Protein AF-A0A1C7P3K8-F1 (afdb_monomer)

Solvent-accessible surface area (backbone atoms only — not comparable to full-atom values): 3973 Å² total; per-residue (Å²): 139,82,86,75,76,88,58,83,70,73,73,52,49,68,58,53,49,50,51,41,52,59,47,59,77,70,46,90,67,58,72,69,55,48,53,50,33,52,53,23,48,53,52,14,50,57,25,35,78,65,74,34,43,74,61,10,49,53,29,38,50,56,30,29,49,78,58,75,97

Organism: NCBI:txid1612624

pLDDT: mean 88.52, std 17.84, range [41.78, 98.69]

Sequence (69 aa):
MTNVPAATAAVPCEEMLKTVRAAQATAKLNDADKTKVADLEAKGIERCNADDDSRADTFFQDALSLMGK

Structure (mmCIF, N/CA/C/O backbone):
data_AF-A0A1C7P3K8-F1
#
_entry.id   AF-A0A1C7P3K8-F1
#
loop_
_atom_site.group_PDB
_atom_site.id
_atom_site.type_symbol
_atom_site.label_atom_id
_atom_site.label_alt_id
_atom_site.label_comp_id
_atom_site.label_asym_id
_atom_site.label_entity_id
_atom_site.label_seq_id
_atom_site.pdbx_PDB_ins_code
_atom_site.Cartn_x
_atom_site.Cartn_y
_atom_site.Cartn_z
_atom_site.occupancy
_atom_site.B_iso_or_equiv
_atom_site.auth_seq_id
_atom_site.auth_comp_id
_atom_site.auth_asym_id
_at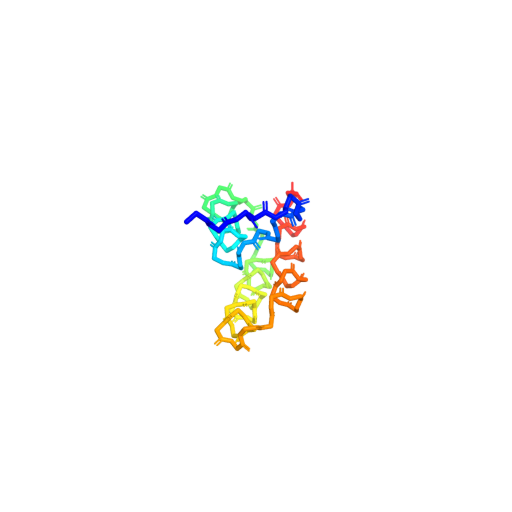om_site.auth_atom_id
_atom_site.pdbx_PDB_model_num
ATOM 1 N N . MET A 1 1 ? 27.991 13.285 -17.585 1.00 41.78 1 MET A N 1
ATOM 2 C CA . MET A 1 1 ? 26.819 14.107 -17.949 1.00 41.78 1 MET A CA 1
ATOM 3 C C . MET A 1 1 ? 25.877 13.204 -18.719 1.00 41.78 1 MET A C 1
ATOM 5 O O . MET A 1 1 ? 26.032 13.075 -19.925 1.00 41.78 1 MET A O 1
ATOM 9 N N . THR A 1 2 ? 24.990 12.494 -18.029 1.00 44.50 2 THR A N 1
ATOM 10 C CA . THR A 1 2 ? 24.031 11.609 -18.699 1.00 44.50 2 THR A CA 1
ATOM 11 C C . THR A 1 2 ? 22.672 12.269 -18.594 1.00 44.50 2 THR A C 1
ATOM 13 O O . THR A 1 2 ? 22.124 12.433 -17.509 1.00 44.50 2 THR A O 1
ATOM 16 N N . ASN A 1 3 ? 22.221 12.752 -19.743 1.00 51.22 3 ASN A N 1
ATOM 17 C CA . ASN A 1 3 ? 20.940 13.386 -19.974 1.00 51.22 3 ASN A CA 1
ATOM 18 C C . ASN A 1 3 ? 19.839 12.348 -19.700 1.00 51.22 3 ASN A C 1
ATOM 20 O O . ASN A 1 3 ? 19.690 11.408 -20.479 1.00 51.22 3 ASN A O 1
ATOM 24 N N . VAL A 1 4 ? 19.118 12.471 -18.585 1.00 50.97 4 VAL A N 1
ATOM 25 C CA . VAL A 1 4 ? 17.925 11.655 -18.322 1.00 50.97 4 VAL A CA 1
ATOM 26 C C . VAL A 1 4 ? 16.760 12.356 -19.022 1.00 50.97 4 VAL A C 1
ATOM 28 O O . VAL A 1 4 ? 16.455 13.496 -18.662 1.00 50.97 4 VAL A O 1
ATOM 31 N N . PRO A 1 5 ? 16.128 11.753 -20.045 1.00 42.78 5 PRO A N 1
ATOM 32 C CA . PRO A 1 5 ? 14.894 12.304 -20.576 1.00 42.78 5 P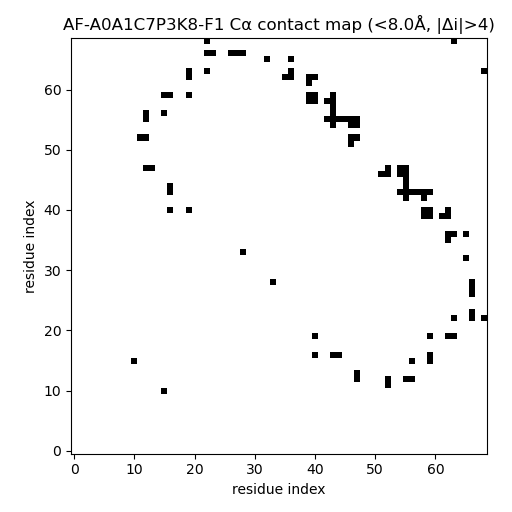RO A CA 1
ATOM 33 C C . PRO A 1 5 ? 13.851 12.224 -19.462 1.00 42.78 5 PRO A C 1
ATOM 35 O O . PRO A 1 5 ? 13.808 11.236 -18.731 1.00 42.78 5 PRO A O 1
ATOM 38 N N . ALA A 1 6 ? 13.030 13.262 -19.318 1.00 47.53 6 ALA A N 1
ATOM 39 C CA . ALA A 1 6 ? 11.887 13.263 -18.417 1.00 47.53 6 ALA A CA 1
ATOM 40 C C . ALA A 1 6 ? 10.864 12.206 -18.872 1.00 47.53 6 ALA A C 1
ATOM 42 O O . ALA A 1 6 ? 9.855 12.516 -19.498 1.00 47.53 6 ALA A O 1
ATOM 43 N N . ALA A 1 7 ? 11.143 10.939 -18.578 1.00 45.06 7 ALA A N 1
ATOM 44 C CA . ALA A 1 7 ? 10.105 9.984 -18.273 1.00 45.06 7 ALA A CA 1
ATOM 45 C C . ALA A 1 7 ? 9.450 10.503 -16.993 1.00 45.06 7 ALA A C 1
ATOM 47 O O . ALA A 1 7 ? 10.149 10.928 -16.072 1.00 45.06 7 ALA A O 1
ATOM 48 N N . THR A 1 8 ? 8.124 10.502 -16.922 1.00 42.66 8 THR A N 1
ATOM 49 C CA . THR A 1 8 ? 7.440 10.421 -15.631 1.00 42.66 8 THR A CA 1
ATOM 50 C C . THR A 1 8 ? 8.119 9.293 -14.873 1.00 42.66 8 THR A C 1
ATOM 52 O O . THR A 1 8 ? 7.938 8.136 -15.250 1.00 42.66 8 THR A O 1
ATOM 55 N N . ALA A 1 9 ? 9.013 9.629 -13.939 1.00 46.38 9 ALA A N 1
ATOM 56 C CA . ALA A 1 9 ? 9.755 8.633 -13.194 1.00 46.38 9 ALA A CA 1
ATOM 57 C C . ALA A 1 9 ? 8.690 7.761 -12.548 1.00 46.38 9 ALA A C 1
ATOM 59 O O . ALA A 1 9 ? 7.897 8.272 -11.752 1.00 46.38 9 ALA A O 1
ATOM 60 N N . ALA A 1 10 ? 8.599 6.501 -12.982 1.00 54.88 10 ALA A N 1
ATOM 61 C CA . ALA A 1 10 ? 7.799 5.529 -12.267 1.00 54.88 10 ALA A CA 1
ATOM 62 C C . ALA A 1 10 ? 8.215 5.667 -10.803 1.00 54.88 10 ALA A C 1
ATOM 64 O O . ALA A 1 10 ? 9.412 5.730 -10.504 1.00 54.88 10 ALA A O 1
ATOM 65 N N . VAL A 1 11 ? 7.234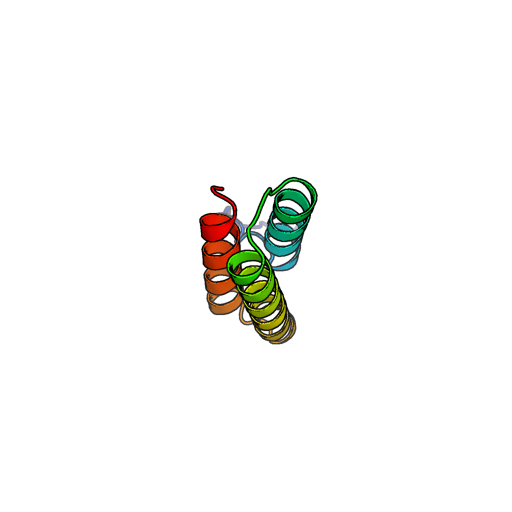 5.889 -9.930 1.00 64.38 11 VAL A N 1
ATOM 66 C CA . VAL A 1 11 ? 7.491 5.970 -8.497 1.00 64.38 11 VAL A CA 1
ATOM 67 C C . VAL A 1 11 ? 8.140 4.633 -8.145 1.00 64.38 11 VAL A C 1
ATOM 69 O O . VAL A 1 11 ? 7.508 3.614 -8.412 1.00 64.38 11 VAL A O 1
ATOM 72 N N . PRO A 1 12 ? 9.385 4.599 -7.632 1.00 84.75 12 PRO A N 1
ATOM 73 C CA . PRO A 1 12 ? 9.998 3.336 -7.246 1.00 84.75 12 PRO A CA 1
ATOM 74 C C . PRO A 1 12 ? 9.057 2.587 -6.306 1.00 84.75 12 PRO A C 1
ATOM 76 O O . PRO A 1 12 ? 8.397 3.222 -5.472 1.00 84.75 12 PRO A O 1
ATOM 79 N N . CYS A 1 13 ? 8.977 1.264 -6.421 1.00 90.75 13 CYS A N 1
ATOM 80 C CA . CYS A 1 13 ? 8.042 0.473 -5.627 1.00 90.75 13 CYS A CA 1
ATOM 81 C C . CYS A 1 13 ? 8.223 0.708 -4.111 1.00 90.75 13 CYS A C 1
ATOM 83 O O . CYS A 1 13 ? 7.256 0.660 -3.347 1.00 90.75 13 CYS A O 1
ATOM 85 N N . GLU A 1 14 ? 9.427 1.083 -3.665 1.00 88.62 14 GLU A N 1
ATOM 86 C CA . GLU A 1 14 ? 9.725 1.482 -2.289 1.00 88.62 14 GLU A CA 1
ATOM 87 C C . GLU A 1 14 ? 9.067 2.802 -1.868 1.00 88.62 14 GLU A C 1
ATOM 89 O O . GLU A 1 14 ? 8.696 2.956 -0.703 1.00 88.62 14 GLU A O 1
ATOM 94 N N . GLU A 1 15 ? 8.911 3.763 -2.778 1.00 93.25 15 GLU A N 1
ATOM 95 C CA . GLU A 1 15 ? 8.206 5.017 -2.502 1.00 93.25 15 GLU A CA 1
ATOM 96 C C . GLU A 1 15 ? 6.698 4.770 -2.371 1.00 93.25 15 GLU A C 1
ATOM 98 O O . GLU A 1 15 ? 6.079 5.255 -1.420 1.00 93.25 15 GLU A O 1
ATOM 103 N N . MET A 1 16 ? 6.119 3.929 -3.235 1.00 93.44 16 MET A N 1
ATOM 104 C CA . MET A 1 16 ? 4.719 3.514 -3.100 1.00 93.44 16 MET A CA 1
ATOM 105 C C . MET A 1 16 ? 4.491 2.727 -1.796 1.00 93.44 16 MET A C 1
ATOM 107 O O . MET A 1 16 ? 3.537 2.992 -1.059 1.00 93.44 16 MET A O 1
ATOM 111 N N . LEU A 1 17 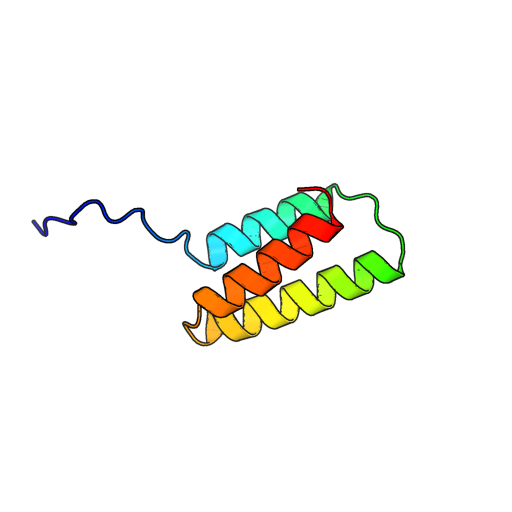? 5.410 1.826 -1.432 1.00 96.31 17 LEU A N 1
ATOM 112 C CA . LEU A 1 17 ? 5.376 1.100 -0.159 1.00 96.31 17 LEU A CA 1
ATOM 113 C C . LEU A 1 17 ? 5.424 2.044 1.054 1.00 96.31 17 LEU A C 1
ATOM 115 O O . LEU A 1 17 ? 4.711 1.831 2.039 1.00 96.31 17 LEU A O 1
ATOM 119 N N . LYS A 1 18 ? 6.232 3.113 1.006 1.00 96.44 18 LYS A N 1
ATOM 120 C CA . LYS A 1 18 ? 6.237 4.141 2.063 1.00 96.44 18 LYS A CA 1
ATOM 121 C C . LYS A 1 18 ? 4.864 4.796 2.200 1.00 96.44 18 LYS A C 1
ATOM 123 O O . LYS A 1 18 ? 4.405 4.986 3.328 1.00 96.44 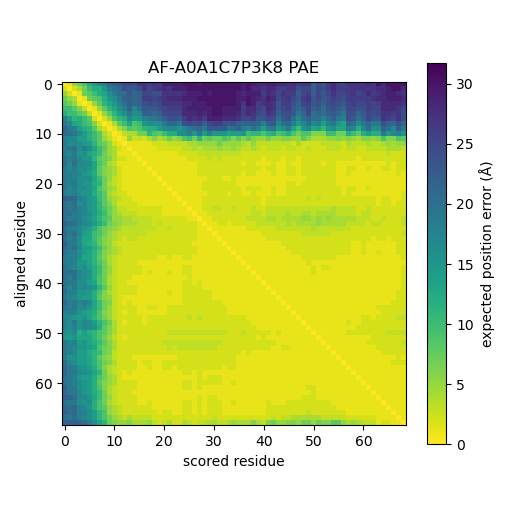18 LYS A O 1
ATOM 128 N N . THR A 1 19 ? 4.188 5.099 1.090 1.00 96.00 19 THR A N 1
ATOM 129 C CA . THR A 1 19 ? 2.824 5.648 1.105 1.00 96.00 19 THR A CA 1
ATOM 130 C C . THR A 1 19 ? 1.826 4.673 1.729 1.00 96.00 19 THR A C 1
ATOM 132 O O . THR A 1 19 ? 1.057 5.089 2.599 1.00 96.00 19 THR A O 1
ATOM 135 N N . VAL A 1 20 ? 1.875 3.385 1.367 1.00 97.44 20 VAL A N 1
ATOM 136 C CA . VAL A 1 20 ? 1.041 2.332 1.981 1.00 97.44 20 VAL A CA 1
ATOM 137 C C . VAL A 1 20 ? 1.232 2.314 3.496 1.00 97.44 20 VAL A C 1
ATOM 139 O O . VAL A 1 20 ? 0.262 2.428 4.245 1.00 97.44 20 VAL A O 1
ATOM 142 N N . ARG A 1 21 ? 2.480 2.271 3.972 1.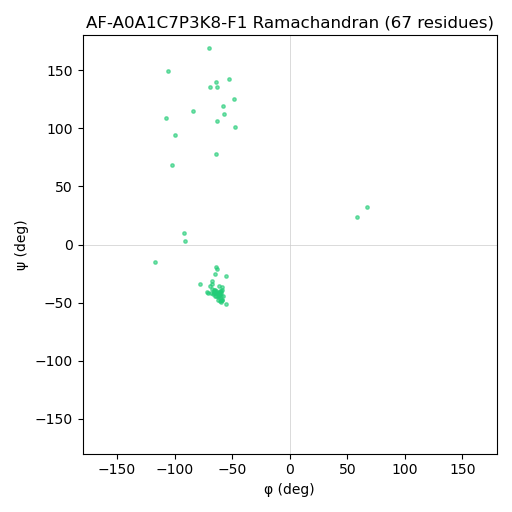00 97.69 21 ARG A N 1
ATOM 143 C CA . ARG A 1 21 ? 2.788 2.220 5.411 1.00 97.69 21 ARG A CA 1
ATOM 144 C C . ARG A 1 21 ? 2.355 3.476 6.161 1.00 97.69 21 ARG A C 1
ATOM 146 O O . ARG A 1 21 ? 1.843 3.380 7.277 1.00 97.69 21 ARG A O 1
ATOM 153 N N . ALA A 1 22 ? 2.519 4.650 5.556 1.00 97.88 22 ALA A N 1
ATOM 154 C CA . ALA A 1 22 ? 2.054 5.907 6.135 1.00 97.88 22 ALA A CA 1
ATOM 155 C C . ALA A 1 22 ? 0.519 5.953 6.239 1.00 97.88 22 ALA A C 1
ATOM 157 O O . ALA A 1 22 ? -0.026 6.379 7.260 1.00 97.88 22 ALA A O 1
ATOM 158 N N . ALA A 1 23 ? -0.190 5.474 5.212 1.00 97.56 23 ALA A N 1
ATOM 159 C CA . ALA A 1 23 ? -1.641 5.343 5.249 1.00 97.56 23 ALA A CA 1
ATOM 160 C C . ALA A 1 23 ? -2.076 4.365 6.349 1.00 97.56 23 ALA A C 1
ATOM 162 O O . ALA A 1 23 ? -2.910 4.722 7.183 1.00 97.56 23 ALA A O 1
ATOM 163 N N . GLN A 1 24 ? -1.441 3.196 6.421 1.00 96.06 24 GLN A N 1
ATOM 164 C CA . GLN A 1 24 ? -1.749 2.141 7.386 1.00 96.06 24 GLN A CA 1
ATOM 165 C C . GLN A 1 24 ? -1.557 2.583 8.837 1.00 96.06 24 GLN A C 1
ATOM 167 O O . GLN A 1 24 ? -2.363 2.227 9.692 1.00 96.06 24 GLN A O 1
ATOM 172 N N . ALA A 1 25 ? -0.560 3.428 9.117 1.00 96.69 25 ALA A N 1
ATOM 173 C CA . ALA A 1 25 ? -0.338 3.995 10.448 1.00 96.69 25 ALA A CA 1
ATOM 174 C C . ALA A 1 25 ? -1.485 4.904 10.940 1.00 96.69 25 ALA A C 1
ATOM 176 O O . ALA A 1 25 ? -1.599 5.157 12.139 1.00 96.69 25 ALA A O 1
ATOM 177 N N . THR A 1 26 ? -2.327 5.409 10.032 1.00 95.88 26 THR A N 1
ATOM 178 C CA . THR A 1 26 ? -3.421 6.347 10.352 1.00 95.88 26 THR A CA 1
ATOM 179 C C . THR A 1 26 ? -4.815 5.792 10.056 1.00 95.88 26 THR A C 1
ATOM 181 O O . THR A 1 26 ? -5.809 6.344 10.536 1.00 95.88 26 THR A O 1
ATOM 184 N N . ALA A 1 27 ? -4.910 4.708 9.283 1.00 95.75 27 ALA A N 1
ATOM 185 C CA . ALA A 1 27 ? -6.170 4.123 8.854 1.00 95.75 27 ALA A CA 1
ATOM 186 C C . ALA A 1 27 ? -6.925 3.469 10.023 1.00 95.75 27 ALA A C 1
ATOM 188 O O . 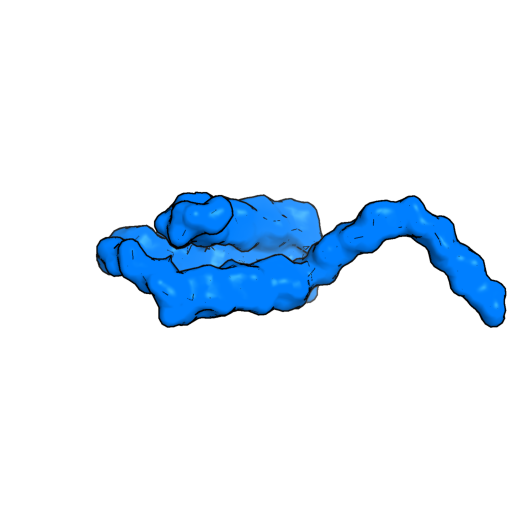ALA A 1 27 ? -6.368 2.722 10.828 1.00 95.75 27 ALA A O 1
ATOM 189 N N . LYS A 1 28 ? -8.237 3.715 10.091 1.00 95.69 28 LYS A N 1
ATOM 190 C CA . LYS A 1 28 ? -9.149 3.007 10.997 1.00 95.69 28 LYS A CA 1
ATOM 191 C C . LYS A 1 28 ? -9.866 1.918 10.213 1.00 95.69 28 LYS A C 1
ATOM 193 O O . LYS A 1 28 ? -10.881 2.179 9.580 1.00 95.69 28 LYS A O 1
ATOM 198 N N . LEU A 1 29 ? -9.316 0.712 10.258 1.00 94.81 29 LEU A N 1
ATOM 199 C CA . LEU A 1 29 ? -9.829 -0.452 9.540 1.00 94.81 29 LEU A CA 1
ATOM 200 C C . LEU A 1 29 ? -10.521 -1.426 10.498 1.00 94.81 29 LEU A C 1
ATOM 202 O O . LEU A 1 29 ? -10.119 -1.555 11.660 1.00 94.81 29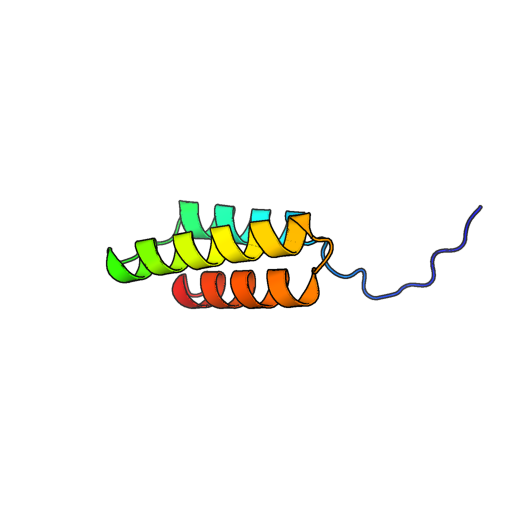 LEU A O 1
ATOM 206 N N . ASN A 1 30 ? -11.530 -2.146 10.004 1.00 96.69 30 ASN A N 1
ATOM 207 C CA . ASN A 1 30 ? -11.990 -3.370 10.663 1.00 96.69 30 ASN A CA 1
ATOM 208 C C . ASN A 1 30 ? -10.926 -4.477 10.501 1.00 96.69 30 ASN A C 1
ATOM 210 O O . ASN A 1 30 ? -9.971 -4.330 9.738 1.00 96.69 30 ASN A O 1
ATOM 214 N N . ASP A 1 31 ? -11.066 -5.590 11.219 1.00 96.88 31 ASP A N 1
ATOM 215 C CA . ASP A 1 31 ? -10.025 -6.624 11.215 1.00 96.88 31 ASP A CA 1
ATOM 216 C C . ASP A 1 31 ? -9.876 -7.336 9.863 1.00 96.88 31 ASP A C 1
ATOM 218 O O . ASP A 1 31 ? -8.758 -7.679 9.483 1.00 96.88 31 ASP A O 1
ATOM 222 N N . ALA A 1 32 ? -10.961 -7.484 9.097 1.00 97.25 32 ALA A N 1
ATOM 223 C CA . ALA A 1 32 ? -10.906 -8.085 7.765 1.00 97.25 32 ALA A CA 1
ATOM 224 C C . ALA A 1 32 ? -10.088 -7.221 6.790 1.00 97.25 32 ALA A C 1
ATOM 226 O O . ALA A 1 32 ? -9.218 -7.733 6.083 1.00 97.25 32 ALA A O 1
ATOM 227 N N . ASP A 1 33 ? -10.309 -5.906 6.802 1.00 97.69 33 ASP A N 1
ATOM 228 C CA . ASP A 1 33 ? -9.576 -4.965 5.957 1.00 97.69 33 ASP A CA 1
ATOM 229 C C . ASP A 1 33 ? -8.113 -4.845 6.392 1.00 97.69 33 ASP A C 1
ATOM 231 O O . ASP A 1 33 ? -7.237 -4.781 5.534 1.00 97.69 33 ASP A O 1
ATOM 235 N N . LYS A 1 34 ? -7.805 -4.912 7.699 1.00 97.38 34 LYS A N 1
ATOM 236 C CA . LYS A 1 34 ? -6.408 -4.987 8.176 1.00 97.38 34 LYS A CA 1
ATOM 237 C C . LYS A 1 34 ? -5.685 -6.206 7.613 1.00 97.38 34 LYS A C 1
ATOM 239 O O . LYS A 1 34 ? -4.568 -6.074 7.119 1.00 97.38 34 LYS A O 1
ATOM 244 N N . THR A 1 35 ? -6.306 -7.386 7.684 1.00 98.25 35 THR A N 1
ATOM 245 C CA . THR A 1 35 ? -5.719 -8.616 7.136 1.00 98.25 35 THR A CA 1
ATOM 246 C C . THR A 1 35 ? -5.508 -8.495 5.631 1.00 98.25 35 THR A C 1
ATOM 248 O O . THR A 1 35 ? -4.457 -8.889 5.131 1.00 98.25 35 THR A O 1
ATOM 251 N N . LYS A 1 36 ? -6.469 -7.910 4.909 1.00 98.38 36 LYS A N 1
ATOM 252 C CA . LYS A 1 36 ? -6.365 -7.738 3.460 1.00 98.38 36 LYS A CA 1
ATOM 253 C C . LYS A 1 36 ? -5.285 -6.730 3.062 1.00 98.38 36 LYS A C 1
ATOM 255 O O . LYS A 1 36 ? -4.522 -7.013 2.147 1.00 98.38 36 LYS A O 1
ATOM 260 N N . VAL A 1 37 ? -5.166 -5.605 3.771 1.00 98.38 37 VAL A N 1
ATOM 261 C CA . VAL A 1 37 ? -4.076 -4.635 3.571 1.00 98.38 37 VAL A CA 1
ATOM 262 C C . VAL A 1 37 ? -2.715 -5.288 3.815 1.00 98.38 37 VAL A C 1
ATOM 264 O O . VAL A 1 37 ? -1.823 -5.123 2.991 1.00 98.38 37 VAL A O 1
ATOM 267 N N . ALA A 1 38 ? -2.561 -6.085 4.878 1.00 98.31 38 ALA A N 1
ATOM 268 C CA . ALA A 1 38 ? -1.300 -6.772 5.167 1.00 98.31 38 ALA A CA 1
ATOM 269 C C . ALA A 1 38 ? -0.914 -7.803 4.088 1.00 98.31 38 ALA A C 1
ATOM 271 O O . ALA A 1 38 ? 0.254 -7.897 3.712 1.00 98.31 38 ALA A O 1
ATOM 272 N N . ASP A 1 39 ? -1.884 -8.560 3.564 1.00 98.62 39 ASP A N 1
ATOM 273 C CA . ASP A 1 39 ? -1.664 -9.509 2.463 1.00 98.62 39 ASP A CA 1
ATOM 274 C C . ASP A 1 39 ? -1.272 -8.793 1.159 1.00 98.62 39 ASP A C 1
ATOM 276 O O . ASP A 1 39 ? -0.350 -9.219 0.462 1.00 98.62 39 ASP A O 1
ATOM 280 N N . LEU A 1 40 ? -1.924 -7.668 0.849 1.00 98.69 40 LEU A N 1
ATOM 281 C CA . LEU A 1 40 ? -1.589 -6.839 -0.309 1.00 98.69 40 LEU A CA 1
ATOM 282 C C . LEU A 1 40 ? -0.207 -6.186 -0.168 1.00 98.69 40 LEU A C 1
ATOM 284 O O . LEU A 1 40 ? 0.565 -6.215 -1.123 1.00 98.69 40 LEU A O 1
ATOM 288 N N . GLU A 1 41 ? 0.150 -5.669 1.013 1.00 98.31 41 GLU A N 1
ATOM 289 C CA . GLU A 1 41 ? 1.496 -5.141 1.280 1.00 98.31 41 GLU A CA 1
ATOM 290 C C . GLU A 1 41 ? 2.556 -6.234 1.072 1.00 98.31 41 GLU A C 1
ATOM 292 O O . GLU A 1 41 ? 3.538 -6.011 0.366 1.00 98.31 41 GLU A O 1
ATOM 297 N N . ALA A 1 42 ? 2.343 -7.434 1.623 1.00 98.62 42 ALA A N 1
ATOM 298 C CA . ALA A 1 42 ? 3.271 -8.554 1.477 1.00 98.62 42 ALA A CA 1
ATOM 299 C C . ALA A 1 42 ? 3.456 -8.973 0.007 1.00 98.62 42 ALA A C 1
ATOM 301 O O . ALA A 1 42 ? 4.588 -9.154 -0.445 1.00 98.62 42 ALA A O 1
ATOM 302 N N . LYS A 1 43 ? 2.362 -9.071 -0.761 1.00 98.25 43 LYS A N 1
ATOM 303 C CA . LYS A 1 43 ? 2.401 -9.365 -2.204 1.00 98.25 43 LYS A CA 1
ATOM 304 C C . LYS A 1 43 ? 3.087 -8.262 -3.001 1.00 98.25 43 LYS A C 1
ATOM 306 O O . LYS A 1 43 ? 3.857 -8.560 -3.913 1.00 98.25 43 LYS A O 1
ATOM 311 N N . GLY A 1 44 ? 2.831 -7.003 -2.656 1.00 97.38 44 GLY A N 1
ATOM 312 C CA . GLY A 1 44 ? 3.499 -5.865 -3.271 1.00 97.38 44 GLY A CA 1
ATOM 313 C C . GLY A 1 44 ? 5.009 -5.898 -3.029 1.00 97.38 44 GLY A C 1
ATOM 314 O O . GLY A 1 44 ? 5.776 -5.758 -3.976 1.00 97.38 44 GLY A O 1
ATOM 315 N N . ILE A 1 45 ? 5.447 -6.200 -1.800 1.00 97.12 45 ILE A N 1
ATOM 316 C CA . ILE A 1 45 ? 6.869 -6.373 -1.456 1.00 97.12 45 ILE A CA 1
ATOM 317 C C . ILE A 1 45 ? 7.501 -7.533 -2.238 1.00 97.12 45 ILE A C 1
ATOM 319 O O . ILE A 1 45 ? 8.607 -7.382 -2.748 1.00 97.12 45 ILE A O 1
ATOM 323 N N . GLU A 1 46 ? 6.823 -8.679 -2.364 1.00 97.75 46 GLU A N 1
ATOM 324 C CA . GLU A 1 46 ? 7.329 -9.815 -3.152 1.00 97.75 46 GLU A CA 1
ATOM 325 C C . GLU A 1 46 ? 7.588 -9.418 -4.613 1.00 97.75 46 GLU A C 1
ATOM 327 O O . GLU A 1 46 ? 8.625 -9.770 -5.173 1.00 97.75 46 GLU A O 1
ATOM 332 N N . ARG A 1 47 ? 6.662 -8.670 -5.229 1.00 97.56 47 ARG A N 1
ATOM 333 C CA . ARG A 1 47 ? 6.793 -8.210 -6.620 1.00 97.56 47 ARG A CA 1
ATOM 334 C C . ARG A 1 47 ? 7.839 -7.114 -6.785 1.00 97.56 47 ARG A C 1
ATOM 336 O O . ARG A 1 47 ? 8.634 -7.208 -7.710 1.00 97.56 47 ARG A O 1
ATOM 343 N N . CYS A 1 48 ? 7.898 -6.170 -5.853 1.00 95.31 48 CYS A N 1
ATOM 344 C CA . CYS A 1 48 ? 8.919 -5.123 -5.794 1.00 95.31 48 CYS A CA 1
ATOM 345 C C . CYS A 1 48 ? 10.330 -5.732 -5.696 1.00 95.31 48 CYS A C 1
ATOM 347 O O . CYS A 1 48 ? 11.198 -5.439 -6.507 1.00 95.31 48 CYS A O 1
ATOM 349 N N . ASN A 1 49 ? 10.539 -6.711 -4.805 1.00 92.62 49 ASN A N 1
ATOM 350 C CA . ASN A 1 49 ? 11.816 -7.434 -4.700 1.00 92.62 49 ASN A CA 1
ATOM 351 C C . ASN A 1 49 ? 12.177 -8.238 -5.964 1.00 92.62 49 ASN A C 1
ATOM 353 O O . ASN A 1 49 ? 13.337 -8.605 -6.147 1.00 92.62 49 ASN A O 1
ATOM 357 N N . ALA A 1 50 ? 11.186 -8.562 -6.798 1.00 96.25 50 ALA A N 1
ATOM 358 C CA . ALA A 1 50 ? 11.362 -9.248 -8.072 1.00 96.25 50 ALA A CA 1
ATOM 359 C C . ALA A 1 50 ? 11.535 -8.281 -9.259 1.00 96.25 50 ALA A C 1
ATOM 361 O O . ALA A 1 50 ? 11.493 -8.749 -10.397 1.00 96.25 50 ALA A O 1
ATOM 362 N N . ASP A 1 51 ? 11.710 -6.976 -9.003 1.00 92.38 51 ASP A N 1
ATOM 363 C CA . ASP A 1 51 ? 11.795 -5.909 -10.017 1.00 92.38 51 ASP A CA 1
ATOM 364 C C . ASP A 1 51 ? 10.531 -5.836 -10.903 1.00 92.38 51 ASP A C 1
ATOM 366 O O . ASP A 1 51 ? 10.549 -5.393 -12.050 1.00 92.38 51 ASP A O 1
ATOM 370 N N . ASP A 1 52 ? 9.402 -6.328 -10.378 1.00 94.38 52 ASP A N 1
ATOM 371 C CA . ASP A 1 52 ? 8.099 -6.276 -11.030 1.00 94.38 52 ASP A CA 1
ATOM 372 C C . ASP A 1 52 ? 7.234 -5.173 -10.426 1.00 94.38 52 ASP A C 1
ATOM 374 O O . ASP A 1 52 ? 6.220 -5.411 -9.753 1.00 94.38 52 ASP A O 1
ATOM 378 N N . ASP A 1 53 ? 7.660 -3.946 -10.694 1.00 91.56 53 ASP A N 1
ATOM 379 C CA . ASP A 1 53 ? 7.039 -2.732 -10.174 1.00 91.56 53 ASP A CA 1
ATOM 380 C C . ASP A 1 53 ? 5.570 -2.621 -10.580 1.00 91.56 53 ASP A C 1
ATOM 382 O O . ASP A 1 53 ? 4.723 -2.240 -9.780 1.00 91.56 53 ASP A O 1
ATOM 386 N N . SER A 1 54 ? 5.225 -3.051 -11.797 1.00 93.56 54 SER A N 1
ATOM 387 C CA . SER A 1 54 ? 3.854 -2.960 -12.310 1.00 93.56 54 SER A CA 1
ATOM 388 C C . SER A 1 54 ? 2.850 -3.758 -11.469 1.00 93.56 54 SER A C 1
ATOM 390 O O . SER A 1 54 ? 1.751 -3.282 -11.154 1.00 93.56 54 SER A O 1
ATOM 392 N N . ARG A 1 55 ? 3.226 -4.979 -11.062 1.00 95.81 55 ARG A N 1
ATOM 393 C CA . ARG A 1 55 ? 2.385 -5.807 -10.194 1.00 95.81 55 ARG A CA 1
ATOM 394 C C . ARG A 1 55 ? 2.463 -5.343 -8.747 1.00 95.81 55 ARG A C 1
ATOM 396 O O . ARG A 1 55 ? 1.449 -5.427 -8.056 1.00 95.81 55 ARG A O 1
ATOM 403 N N . ALA A 1 56 ? 3.615 -4.849 -8.295 1.00 97.06 56 ALA A N 1
ATOM 404 C CA . ALA A 1 56 ? 3.755 -4.269 -6.963 1.00 97.06 56 ALA A CA 1
ATOM 405 C C . ALA A 1 56 ? 2.805 -3.076 -6.770 1.00 97.06 56 ALA A C 1
ATOM 407 O O . ALA A 1 56 ? 2.011 -3.066 -5.829 1.00 97.06 56 ALA A O 1
ATOM 408 N N . ASP A 1 57 ? 2.807 -2.142 -7.721 1.00 95.19 57 ASP A N 1
ATOM 409 C CA . ASP A 1 57 ? 1.959 -0.951 -7.725 1.00 95.19 57 ASP A CA 1
ATOM 410 C C . ASP A 1 57 ? 0.475 -1.297 -7.689 1.00 95.19 57 ASP A C 1
ATOM 412 O O . ASP A 1 57 ? -0.285 -0.654 -6.970 1.00 95.19 57 ASP A O 1
ATOM 416 N N . THR A 1 58 ? 0.059 -2.339 -8.414 1.00 97.12 58 THR A N 1
ATOM 417 C CA . THR A 1 58 ? -1.335 -2.804 -8.392 1.00 97.12 58 THR A CA 1
ATOM 418 C C . THR A 1 58 ? -1.746 -3.230 -6.980 1.00 97.12 58 THR A C 1
ATOM 420 O O . THR A 1 58 ? -2.766 -2.775 -6.465 1.00 97.12 58 THR A O 1
ATOM 423 N N . PHE A 1 59 ? -0.927 -4.045 -6.305 1.00 98.56 59 PHE A N 1
ATOM 424 C CA . PHE A 1 59 ? -1.224 -4.469 -4.934 1.00 98.56 59 PHE A CA 1
ATOM 425 C C . PHE A 1 59 ? -1.200 -3.304 -3.941 1.00 98.56 59 PHE A C 1
ATOM 427 O O . PHE A 1 59 ? -2.048 -3.232 -3.050 1.00 98.56 59 PHE A O 1
ATOM 434 N N . PHE A 1 60 ? -0.260 -2.373 -4.095 1.00 98.12 60 PHE A N 1
ATOM 435 C CA . PHE A 1 60 ? -0.185 -1.198 -3.235 1.00 98.12 60 PHE A CA 1
ATOM 436 C C . PHE A 1 60 ? -1.375 -0.245 -3.435 1.00 98.12 60 PHE A C 1
ATOM 438 O O . PHE A 1 60 ? -1.909 0.263 -2.450 1.00 98.12 60 PHE A O 1
ATOM 445 N N . GLN A 1 61 ? -1.852 -0.050 -4.668 1.00 97.69 61 GLN A N 1
ATOM 446 C CA . GLN A 1 61 ? -3.059 0.735 -4.960 1.00 97.69 61 GLN A CA 1
ATOM 447 C C . GLN A 1 61 ? -4.326 0.084 -4.391 1.00 97.69 61 GLN A C 1
ATOM 449 O O . GLN A 1 61 ? -5.168 0.775 -3.808 1.00 97.69 61 GLN A O 1
ATOM 454 N N . ASP A 1 62 ? -4.442 -1.241 -4.480 1.00 98.38 62 ASP A N 1
ATOM 455 C CA . ASP A 1 62 ? -5.537 -1.979 -3.846 1.00 98.38 62 ASP A CA 1
ATOM 456 C C . ASP A 1 62 ? -5.509 -1.809 -2.317 1.00 98.38 62 ASP A C 1
ATOM 458 O O . ASP A 1 62 ? -6.551 -1.599 -1.689 1.00 98.38 62 ASP A O 1
ATOM 462 N N . ALA A 1 63 ? -4.319 -1.843 -1.703 1.00 98.38 63 ALA A N 1
ATOM 463 C CA . ALA A 1 63 ? -4.160 -1.621 -0.266 1.00 98.38 63 ALA A CA 1
ATOM 464 C C . ALA A 1 63 ? -4.571 -0.194 0.132 1.00 98.38 63 ALA A C 1
ATOM 466 O O . ALA A 1 63 ? -5.298 -0.001 1.109 1.00 98.38 63 ALA A O 1
ATOM 467 N N . LEU A 1 64 ? -4.144 0.806 -0.642 1.00 97.88 64 LEU A N 1
ATOM 468 C CA . LEU A 1 64 ? -4.505 2.213 -0.454 1.00 97.88 64 LEU A CA 1
ATOM 469 C C . LEU A 1 64 ? -6.016 2.440 -0.561 1.00 97.88 64 LEU A C 1
ATOM 471 O O . LEU A 1 64 ? -6.592 3.112 0.298 1.00 97.88 64 LEU A O 1
ATOM 475 N N . SER A 1 65 ? -6.669 1.792 -1.523 1.00 97.94 65 SER A N 1
ATOM 476 C CA . SER A 1 65 ? -8.119 1.877 -1.713 1.00 97.94 65 SER A CA 1
ATOM 477 C C . SER A 1 65 ? -8.894 1.379 -0.486 1.00 97.94 65 SER A C 1
ATOM 479 O O . SER A 1 65 ? -9.859 2.014 -0.062 1.00 97.94 65 SER A O 1
ATOM 481 N N . LEU A 1 66 ? -8.442 0.290 0.154 1.00 97.50 66 LEU A N 1
ATOM 482 C CA . LEU A 1 66 ? -9.041 -0.213 1.404 1.00 97.50 66 LEU A CA 1
ATOM 483 C C . LEU A 1 66 ?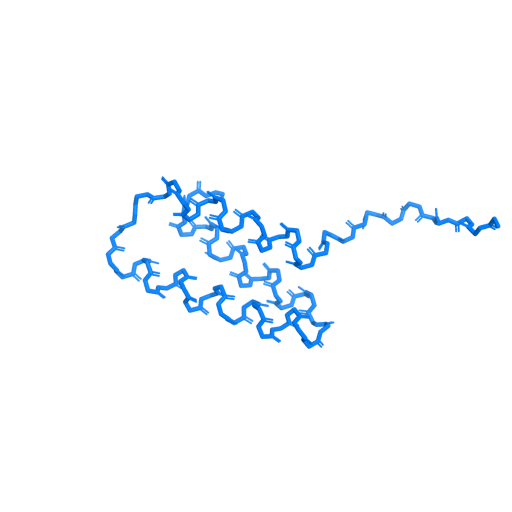 -8.876 0.761 2.578 1.00 97.50 66 LEU A C 1
ATOM 485 O O . LEU A 1 66 ? -9.675 0.755 3.511 1.00 97.50 66 LEU A O 1
ATOM 489 N N . MET A 1 67 ? -7.855 1.615 2.527 1.00 97.38 67 MET A N 1
ATOM 490 C CA . MET A 1 67 ? -7.588 2.662 3.515 1.00 97.38 67 MET A CA 1
ATOM 491 C C . MET A 1 67 ? -8.248 4.005 3.170 1.00 97.38 67 MET A C 1
ATOM 493 O O . MET A 1 67 ? -8.056 4.977 3.907 1.00 97.38 67 MET A O 1
ATOM 497 N N . GLY A 1 68 ? -9.019 4.067 2.078 1.00 94.75 68 GLY A N 1
ATOM 498 C CA . GLY A 1 68 ? -9.675 5.283 1.596 1.00 94.75 68 GLY A CA 1
ATOM 499 C C . GLY A 1 68 ? -8.696 6.348 1.096 1.00 94.75 68 GLY A C 1
ATOM 500 O O . GLY A 1 68 ? -8.941 7.538 1.308 1.00 94.75 68 GLY A O 1
ATOM 501 N N . LYS A 1 69 ? -7.564 5.926 0.526 1.00 91.50 69 LYS A N 1
ATOM 502 C CA . LYS A 1 69 ? -6.558 6.796 -0.094 1.00 91.50 69 LYS A CA 1
ATOM 503 C C . LYS A 1 69 ? -6.736 6.887 -1.600 1.00 91.50 69 LYS A C 1
ATOM 505 O O . LYS A 1 69 ? -7.199 5.890 -2.193 1.00 91.50 69 LYS A O 1
#

Foldseek 3Di:
DDDDPPDVPLCQLVNLLVVLVVLVVPADADPVLVVLLVVLSVQLVVCSVVVNNVSSNVSSVVSVVSRVD

Secondary structure (DSSP, 8-state):
---------PPPHHHHHHHHHHHHTT----HHHHHHHHHHHHHHHHHHHTT-HHHHHHHHHHHHHHTT-

Nearest PDB structures (foldseek):
  2oo2-assembly1_A-2  TM=8.690E-01  e=4.249E+00  Archaeoglobus fulgidus DSM 4304
  7nsn-assembly1_A  TM=6.492E-01  e=1.485E+00  Neobacillus novalis
  7nsn-assembly2_B  TM=6.514E-01  e=1.876E+00  Neobacillus novalis

Radius of gyration: 13.67 Å; Cα contacts (8 Å, |Δi|>4): 55; chains: 1; bounding box: 39×24×32 Å

Mean predicted aligned error: 6.22 Å